Protein AF-A0A917QTV4-F1 (afdb_monomer_lite)

Sequence (77 aa):
MGLLSAFRPGTTCDIVFIAAGVLAAVPGDAILYFPESGTVWALRRNGRLEIDDAGYRWTPERTEWLREPFVRKSYVL

InterPro domains:
  IPR049799 SitI3-like [NF040657] (12-62)
  IPR049799 SitI3-like [PF28107] (14-62)

Radius of gyration: 13.25 Å; chains: 1; bounding box: 30×32×37 Å

Foldseek 3Di:
DDDPPPDDPPDDPDPLLVVLVVVVVDPAWDWDADVVVRDTQWTQHPNAIEGEPPCVNDDVVSVVSNPGDYHYDHPDD

pLDDT: mean 79.26, std 15.36, range [39.88, 93.38]

Secondary structure (DSSP, 8-state):
--S-TT--TTS---HHHHHHHHHHHS-S-EEEEEGGGTEEEEEEETTEEEEE--TTTS-HHHHTT--S-EEEE----

Organism: NCBI:txid1616106

Structure (mmCIF, N/CA/C/O backbone):
data_AF-A0A917QTV4-F1
#
_entry.id   AF-A0A917QTV4-F1
#
loop_
_atom_site.group_PDB
_atom_site.id
_atom_site.type_symbol
_atom_site.label_atom_id
_atom_site.label_alt_id
_atom_site.label_comp_id
_atom_site.label_asym_id
_atom_site.label_entity_id
_atom_site.label_seq_id
_atom_site.pdbx_PDB_ins_code
_atom_site.Cartn_x
_atom_site.Cartn_y
_atom_site.Cartn_z
_atom_site.occupancy
_atom_site.B_iso_or_equiv
_atom_site.auth_seq_id
_atom_site.auth_comp_id
_atom_site.auth_asym_id
_atom_site.auth_atom_id
_atom_site.pdbx_PDB_model_num
ATOM 1 N N . MET A 1 1 ? -19.962 19.353 -11.883 1.00 40.69 1 MET A N 1
ATOM 2 C CA . MET A 1 1 ? -19.347 19.062 -13.196 1.00 40.69 1 MET A CA 1
ATOM 3 C C . MET A 1 1 ? -17.840 18.927 -13.023 1.00 40.69 1 MET A C 1
ATOM 5 O O . MET A 1 1 ? -17.261 19.829 -12.441 1.00 40.69 1 MET A O 1
ATOM 9 N N . GLY A 1 2 ? -17.239 17.838 -13.525 1.00 51.09 2 GLY A N 1
ATOM 10 C CA . GLY A 1 2 ? -15.810 17.787 -13.877 1.00 51.09 2 GLY A CA 1
ATOM 11 C C . GLY A 1 2 ? -14.885 16.979 -12.959 1.00 51.09 2 GLY A C 1
ATOM 12 O O . GLY A 1 2 ? -14.041 17.579 -12.319 1.00 51.09 2 GLY A O 1
ATOM 13 N N . LEU A 1 3 ? -14.991 15.642 -12.919 1.00 47.12 3 LEU A N 1
ATOM 14 C CA . LEU A 1 3 ? -13.963 14.768 -12.303 1.00 47.12 3 LEU A CA 1
ATOM 15 C C . LEU A 1 3 ? -13.788 13.419 -13.041 1.00 47.12 3 LEU A C 1
ATOM 17 O O . LEU A 1 3 ? -13.478 12.401 -12.434 1.00 47.12 3 LEU A O 1
ATOM 21 N N . LEU A 1 4 ? -13.992 13.396 -14.364 1.00 47.47 4 LEU A N 1
ATOM 22 C CA . LEU A 1 4 ? -13.756 12.204 -15.206 1.00 47.47 4 LEU A CA 1
ATOM 23 C C . LEU A 1 4 ? -12.828 12.477 -16.406 1.00 47.47 4 LEU A C 1
ATOM 25 O O . LEU A 1 4 ? -12.718 11.654 -17.312 1.00 47.47 4 LEU A O 1
ATOM 29 N N . SER A 1 5 ? -12.120 13.609 -16.431 1.00 50.41 5 SER A N 1
ATOM 30 C CA . SER A 1 5 ? -11.162 13.921 -17.497 1.00 50.41 5 SER A CA 1
ATOM 31 C C . SER A 1 5 ? -9.775 13.351 -17.196 1.00 50.41 5 SER A C 1
ATOM 33 O O . SER A 1 5 ? -8.842 14.101 -16.929 1.00 50.41 5 SER A O 1
ATOM 35 N N . ALA A 1 6 ? -9.629 12.028 -17.237 1.00 51.34 6 ALA A N 1
ATOM 36 C CA . ALA A 1 6 ? -8.308 11.411 -17.407 1.00 51.34 6 ALA A CA 1
ATOM 37 C C . ALA A 1 6 ? -8.336 9.981 -17.969 1.00 51.34 6 ALA A C 1
ATOM 39 O O . ALA A 1 6 ? -7.295 9.331 -18.002 1.00 51.34 6 ALA A O 1
ATOM 40 N N . PHE A 1 7 ? -9.474 9.465 -18.445 1.00 50.62 7 PHE A N 1
ATOM 41 C CA . PHE A 1 7 ? -9.451 8.176 -19.132 1.00 50.62 7 PHE A CA 1
ATOM 42 C C . PHE A 1 7 ? -8.987 8.376 -20.579 1.00 50.62 7 PHE A C 1
ATOM 44 O O . PHE A 1 7 ? -9.761 8.784 -21.445 1.00 50.62 7 PHE A O 1
ATOM 51 N N . ARG A 1 8 ? -7.696 8.131 -20.830 1.00 50.50 8 ARG A N 1
ATOM 52 C CA . ARG A 1 8 ? -7.145 8.012 -22.183 1.00 50.50 8 ARG A CA 1
ATOM 53 C C . ARG A 1 8 ? -7.142 6.535 -22.591 1.00 50.50 8 ARG A C 1
ATOM 55 O O . ARG A 1 8 ? -6.405 5.757 -21.987 1.00 50.50 8 ARG A O 1
ATOM 62 N N . PRO A 1 9 ? -7.939 6.128 -23.593 1.00 39.88 9 PRO A N 1
ATOM 63 C CA . PRO A 1 9 ? -7.898 4.761 -24.097 1.00 39.88 9 PRO A CA 1
ATOM 64 C C . PRO A 1 9 ? -6.553 4.524 -24.800 1.00 39.88 9 PRO A C 1
ATOM 66 O O . PRO A 1 9 ? -6.198 5.254 -25.723 1.00 39.88 9 PRO A O 1
ATOM 69 N N . GLY A 1 10 ? -5.790 3.537 -24.320 1.00 46.78 10 GLY A N 1
ATOM 70 C CA . GLY A 1 10 ? -4.439 3.203 -24.799 1.00 46.78 10 GLY A CA 1
ATOM 71 C C . GLY A 1 10 ? -3.377 3.146 -23.696 1.00 46.78 10 GLY A C 1
ATOM 72 O O . GLY A 1 10 ? -2.322 2.552 -23.894 1.00 46.78 10 GLY A O 1
ATOM 73 N N . THR A 1 11 ? -3.660 3.702 -22.519 1.00 53.31 11 THR A N 1
ATOM 74 C CA . THR A 1 11 ? -2.799 3.573 -21.340 1.00 53.31 11 THR A CA 1
ATOM 75 C C . THR A 1 11 ? -3.217 2.321 -20.576 1.00 53.31 11 THR A C 1
ATOM 77 O O . THR A 1 11 ? -4.385 2.201 -20.206 1.00 53.31 11 THR A O 1
ATOM 80 N N . THR A 1 12 ? -2.303 1.378 -20.342 1.00 54.78 12 THR A N 1
ATOM 81 C CA . THR A 1 12 ? -2.518 0.273 -19.395 1.00 54.78 12 THR A CA 1
ATOM 82 C C . THR A 1 12 ? -3.103 0.857 -18.112 1.00 54.78 12 THR A C 1
ATOM 84 O O . THR A 1 12 ? -2.477 1.722 -17.501 1.00 54.78 12 THR A O 1
ATOM 87 N N . CYS A 1 13 ? -4.327 0.463 -17.749 1.00 65.12 13 CYS A N 1
ATOM 88 C CA . CYS A 1 13 ? -4.956 0.952 -16.528 1.00 65.12 13 CYS A CA 1
ATOM 89 C C . CYS A 1 13 ? -4.066 0.516 -15.361 1.00 65.12 13 CYS A C 1
ATOM 91 O O . CYS A 1 13 ? -3.867 -0.683 -15.157 1.00 65.12 13 CYS A O 1
ATOM 93 N N . ASP A 1 14 ? -3.449 1.475 -14.672 1.00 85.50 14 ASP A N 1
ATOM 94 C CA . ASP A 1 14 ? -2.506 1.168 -13.606 1.00 85.50 14 ASP A CA 1
ATOM 95 C C . ASP A 1 14 ? -3.260 0.476 -12.464 1.00 85.50 14 ASP A C 1
ATOM 97 O O . ASP A 1 14 ? -4.250 0.996 -11.943 1.00 85.50 14 ASP A O 1
ATOM 101 N N . ILE A 1 15 ? -2.807 -0.716 -12.077 1.00 82.75 15 ILE A N 1
ATOM 102 C CA . ILE A 1 15 ? -3.438 -1.498 -11.011 1.00 82.75 15 ILE A CA 1
ATOM 103 C C . ILE A 1 15 ? -3.483 -0.724 -9.686 1.00 82.75 15 ILE A C 1
ATOM 105 O O . ILE A 1 15 ? -4.429 -0.886 -8.918 1.00 82.75 15 ILE A O 1
ATOM 109 N N . VAL A 1 16 ? -2.521 0.174 -9.442 1.00 84.50 16 VAL A N 1
ATOM 110 C CA . VAL A 1 16 ? -2.487 1.017 -8.241 1.00 84.50 16 VAL A CA 1
ATOM 111 C C . VAL A 1 16 ? -3.624 2.037 -8.251 1.00 84.50 16 VAL A C 1
ATOM 113 O O . VAL A 1 16 ? -4.223 2.275 -7.205 1.00 84.50 16 VAL A O 1
ATOM 116 N N . PHE A 1 17 ? -3.996 2.580 -9.4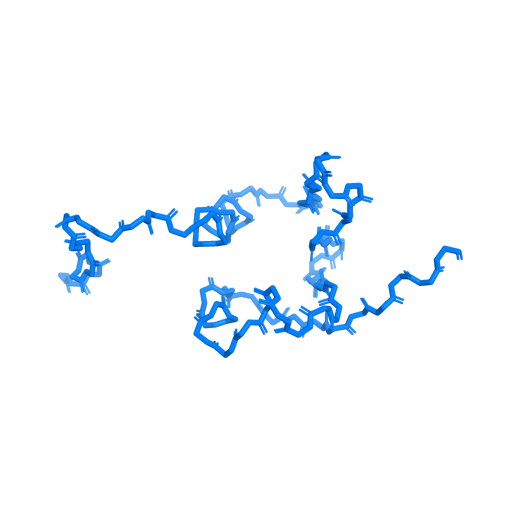15 1.00 87.88 17 PHE A N 1
ATOM 117 C CA . PHE A 1 17 ? -5.139 3.492 -9.533 1.00 87.88 17 PHE A CA 1
ATOM 118 C C . PHE A 1 17 ? -6.444 2.790 -9.145 1.00 87.88 17 PHE A C 1
ATOM 120 O O . PHE A 1 17 ? -7.228 3.304 -8.343 1.00 87.88 17 PHE A O 1
ATOM 127 N N . ILE A 1 18 ? -6.656 1.585 -9.680 1.00 87.12 18 ILE A N 1
ATOM 128 C CA . ILE A 1 18 ? -7.845 0.778 -9.383 1.00 87.12 18 ILE A CA 1
ATOM 129 C C . ILE A 1 18 ? -7.866 0.407 -7.897 1.00 87.12 18 ILE A C 1
ATOM 131 O O . ILE A 1 18 ? -8.877 0.608 -7.223 1.00 87.12 18 ILE A O 1
ATOM 135 N N . ALA A 1 19 ? -6.746 -0.089 -7.372 1.00 86.81 19 ALA A N 1
ATOM 136 C CA . ALA A 1 19 ? -6.639 -0.510 -5.983 1.00 86.81 19 ALA A CA 1
ATOM 137 C C . ALA A 1 19 ? -6.864 0.647 -4.997 1.00 86.81 19 ALA A C 1
ATOM 139 O O . ALA A 1 19 ? -7.579 0.470 -4.013 1.00 86.81 19 ALA A O 1
ATOM 140 N N . ALA A 1 20 ? -6.331 1.841 -5.280 1.00 86.94 20 ALA A N 1
ATOM 141 C CA . ALA A 1 20 ? -6.567 3.039 -4.475 1.00 86.94 20 ALA A CA 1
ATOM 142 C 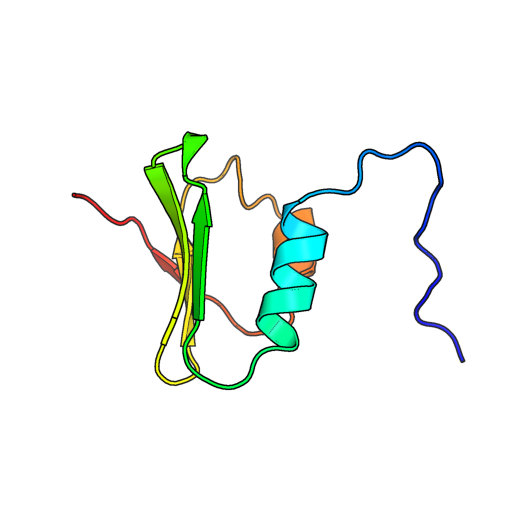C . ALA A 1 20 ? -8.052 3.440 -4.466 1.00 86.94 20 ALA A C 1
ATOM 144 O O . ALA A 1 20 ? -8.601 3.782 -3.417 1.00 86.94 20 ALA A O 1
ATOM 145 N N . GLY A 1 21 ? -8.725 3.343 -5.618 1.00 88.50 21 GLY A N 1
ATOM 146 C CA . GLY A 1 21 ? -10.164 3.581 -5.722 1.00 88.50 21 GLY A CA 1
ATOM 147 C C . GLY A 1 21 ? -10.992 2.597 -4.891 1.00 88.50 21 GLY A C 1
ATOM 148 O O . GLY A 1 21 ? -11.893 3.016 -4.165 1.00 88.50 21 GLY A O 1
ATOM 149 N N . VAL A 1 22 ? -10.664 1.302 -4.954 1.00 87.38 22 VAL A N 1
ATOM 150 C CA . VAL A 1 22 ? -11.327 0.258 -4.152 1.00 87.38 22 VAL A CA 1
ATOM 151 C C . VAL A 1 22 ? -11.088 0.483 -2.661 1.00 87.38 22 VAL A C 1
ATOM 153 O O . VAL A 1 22 ? -12.038 0.461 -1.880 1.00 87.38 22 VAL A O 1
ATOM 156 N N . LEU A 1 23 ? -9.846 0.759 -2.262 1.00 87.88 23 LEU A N 1
ATOM 157 C CA . LEU A 1 23 ? -9.481 1.013 -0.871 1.00 87.88 23 LEU A CA 1
ATOM 158 C C . LEU A 1 23 ? -10.271 2.191 -0.281 1.00 87.88 23 LEU A C 1
ATOM 160 O O . LEU A 1 23 ? -10.780 2.098 0.834 1.00 87.88 23 LEU A O 1
ATOM 164 N N . ALA A 1 24 ? -10.441 3.266 -1.051 1.00 86.00 24 ALA A N 1
ATOM 165 C CA . ALA A 1 24 ? -11.230 4.425 -0.641 1.00 86.00 24 ALA A CA 1
ATOM 166 C C . ALA A 1 24 ? -12.743 4.137 -0.537 1.00 86.00 24 ALA A C 1
ATOM 168 O O . ALA A 1 24 ? -13.447 4.845 0.179 1.00 86.00 24 ALA A O 1
ATOM 169 N N . ALA A 1 25 ? -13.257 3.135 -1.256 1.00 89.38 25 ALA A N 1
ATOM 170 C CA . ALA A 1 25 ? -14.681 2.796 -1.279 1.00 89.38 25 ALA A CA 1
ATOM 171 C C . ALA A 1 25 ? -15.087 1.776 -0.202 1.00 89.38 25 ALA A C 1
ATOM 173 O O . ALA A 1 25 ? -16.238 1.763 0.235 1.00 89.38 25 ALA A O 1
ATOM 174 N N . VAL A 1 26 ? -14.164 0.910 0.221 1.00 90.06 26 VAL A N 1
ATOM 175 C CA . VAL A 1 26 ? -14.417 -0.078 1.276 1.00 90.06 26 VAL A CA 1
ATOM 176 C C . VAL A 1 26 ? -14.402 0.624 2.638 1.00 90.06 26 VAL A C 1
ATOM 178 O O . VAL A 1 26 ? -13.487 1.401 2.891 1.00 90.06 26 VAL A O 1
ATOM 181 N N . PRO A 1 27 ? -15.368 0.384 3.540 1.00 88.94 27 PRO A N 1
ATOM 182 C CA . PRO A 1 27 ? -15.302 0.893 4.906 1.00 88.94 27 PRO A CA 1
ATOM 183 C C . PRO A 1 27 ? -14.402 0.018 5.791 1.00 88.94 27 PRO A C 1
ATOM 185 O O . PRO A 1 27 ? -14.325 -1.195 5.616 1.00 88.94 27 PRO A O 1
ATOM 188 N N . GLY A 1 28 ? -13.774 0.630 6.796 1.00 90.12 28 GLY A N 1
ATOM 189 C CA . GLY A 1 28 ? -13.022 -0.089 7.827 1.00 90.12 28 GLY A CA 1
ATOM 190 C C . GLY A 1 28 ? -11.647 -0.592 7.382 1.00 90.12 28 GLY A C 1
ATOM 191 O O . GLY A 1 28 ? -11.016 -0.043 6.470 1.00 90.12 28 GLY A O 1
ATOM 192 N N . ASP A 1 29 ? -11.165 -1.611 8.087 1.00 93.38 29 ASP A N 1
ATOM 193 C CA . ASP A 1 29 ? -9.834 -2.174 7.883 1.00 93.38 29 ASP A CA 1
ATOM 194 C C . ASP A 1 29 ? -9.758 -2.943 6.556 1.00 93.38 29 ASP A C 1
ATOM 196 O O . ASP A 1 29 ? -10.682 -3.663 6.178 1.00 93.38 29 ASP A O 1
ATOM 200 N N . ALA A 1 30 ? -8.649 -2.781 5.836 1.00 91.81 30 ALA A N 1
ATOM 201 C CA . ALA A 1 30 ? -8.457 -3.357 4.511 1.00 91.81 30 ALA A CA 1
ATOM 202 C C . ALA A 1 30 ? -6.983 -3.678 4.250 1.00 91.81 30 ALA A C 1
ATOM 204 O O . ALA A 1 30 ? -6.090 -2.971 4.714 1.00 91.81 30 ALA A O 1
ATOM 205 N N . ILE A 1 31 ? -6.731 -4.723 3.464 1.00 90.00 31 ILE A N 1
ATOM 206 C CA . ILE A 1 31 ? -5.390 -5.109 3.025 1.00 90.00 31 ILE A CA 1
ATOM 207 C C . ILE A 1 31 ? -5.356 -5.208 1.503 1.00 90.00 31 ILE A C 1
ATOM 209 O O . ILE A 1 31 ? -6.218 -5.836 0.890 1.00 90.00 31 ILE A O 1
ATOM 213 N N . LEU A 1 32 ? -4.345 -4.592 0.897 1.00 87.94 32 LEU A N 1
ATOM 214 C CA . LEU A 1 32 ? -3.998 -4.791 -0.499 1.00 87.94 32 LEU A CA 1
ATOM 215 C C . LEU A 1 32 ? -2.782 -5.710 -0.545 1.00 87.94 32 LEU A C 1
ATOM 217 O O . LEU A 1 32 ? -1.666 -5.303 -0.223 1.00 87.94 32 LEU A O 1
ATOM 221 N N . TYR A 1 33 ? -3.017 -6.958 -0.923 1.00 86.12 33 TYR A N 1
ATOM 222 C CA . TYR A 1 33 ? -1.996 -7.988 -1.043 1.00 86.12 33 TYR A CA 1
ATOM 223 C C . TYR A 1 33 ? -1.896 -8.418 -2.500 1.00 86.12 33 TYR A C 1
ATOM 225 O O . TYR A 1 33 ? -2.921 -8.682 -3.128 1.00 86.12 33 TYR A O 1
ATOM 233 N N . PHE A 1 34 ? -0.673 -8.479 -3.026 1.00 78.94 34 PHE A N 1
ATOM 234 C CA . PHE A 1 34 ? -0.419 -8.953 -4.381 1.00 78.94 34 PHE A CA 1
ATOM 235 C C . PHE A 1 34 ? 0.217 -10.349 -4.315 1.00 78.94 34 PHE A C 1
ATOM 237 O O . PHE A 1 34 ? 1.395 -10.456 -3.945 1.00 78.94 34 PHE A O 1
ATOM 244 N N . PRO A 1 35 ? -0.547 -11.418 -4.612 1.00 77.12 35 PRO A N 1
ATOM 245 C CA . PRO A 1 35 ? -0.103 -12.794 -4.408 1.00 77.12 35 PRO A CA 1
ATOM 246 C C . PRO A 1 35 ? 1.166 -13.147 -5.178 1.00 77.12 35 PRO A C 1
ATOM 248 O O . PRO A 1 35 ? 2.053 -13.798 -4.635 1.00 77.12 35 PRO A O 1
ATOM 251 N N . GLU A 1 36 ? 1.293 -12.669 -6.414 1.00 79.50 36 GLU A N 1
ATOM 252 C CA . GLU A 1 36 ? 2.406 -12.990 -7.306 1.00 79.50 36 GLU A CA 1
ATOM 253 C C . GLU A 1 36 ? 3.739 -12.440 -6.791 1.00 79.50 36 GLU A C 1
ATOM 255 O O . GLU A 1 36 ? 4.787 -13.031 -7.039 1.00 79.50 36 GLU A O 1
ATOM 260 N N . SER A 1 37 ? 3.712 -11.322 -6.054 1.00 75.69 37 SER A N 1
ATOM 261 C CA . SER A 1 37 ? 4.909 -10.764 -5.416 1.00 75.69 37 SER A CA 1
ATOM 262 C C . SER A 1 37 ? 5.054 -11.176 -3.951 1.00 75.69 37 SER A C 1
ATOM 264 O O . SER A 1 37 ? 6.034 -10.800 -3.311 1.00 75.69 37 SER A O 1
ATOM 266 N N . GLY A 1 38 ? 4.062 -11.868 -3.380 1.00 81.56 38 GLY A N 1
ATOM 267 C CA . GLY A 1 38 ? 4.012 -12.204 -1.958 1.00 81.56 38 GLY A CA 1
ATOM 268 C C . GLY A 1 38 ? 4.082 -10.988 -1.027 1.00 81.56 38 GLY A C 1
ATOM 269 O O . GLY A 1 38 ? 4.464 -11.129 0.130 1.00 81.56 38 GLY A O 1
ATOM 270 N N . THR A 1 39 ? 3.763 -9.783 -1.515 1.00 82.69 39 THR A N 1
ATOM 271 C CA . THR A 1 39 ? 3.984 -8.527 -0.780 1.00 82.69 39 THR A CA 1
ATOM 272 C C . THR A 1 39 ? 2.661 -7.871 -0.408 1.00 82.69 39 THR A C 1
ATOM 274 O O . THR A 1 39 ? 1.767 -7.738 -1.245 1.00 82.69 39 THR A O 1
ATOM 277 N N . VAL A 1 40 ? 2.560 -7.389 0.832 1.00 87.06 40 VAL A N 1
ATOM 278 C CA . VAL A 1 40 ? 1.500 -6.458 1.237 1.00 87.06 40 VAL A CA 1
ATOM 279 C C . VAL A 1 40 ? 1.861 -5.077 0.716 1.00 87.06 40 VAL A C 1
ATOM 281 O O . VAL A 1 40 ? 2.906 -4.541 1.070 1.00 87.06 40 VAL A O 1
ATOM 284 N N . TRP A 1 41 ? 1.017 -4.523 -0.147 1.00 88.50 41 TRP A N 1
ATOM 285 C CA . TRP A 1 41 ? 1.240 -3.212 -0.747 1.00 88.50 41 TRP A CA 1
ATOM 286 C C . TRP A 1 41 ? 0.715 -2.093 0.141 1.00 88.50 41 TRP A C 1
ATOM 288 O O . TRP A 1 41 ? 1.346 -1.048 0.289 1.00 88.50 41 TRP A O 1
ATOM 298 N N . ALA A 1 42 ? -0.456 -2.323 0.731 1.00 89.81 42 ALA A N 1
ATOM 299 C CA . ALA A 1 42 ? -1.094 -1.378 1.623 1.00 89.81 42 ALA A CA 1
ATOM 300 C C . ALA A 1 42 ? -1.895 -2.095 2.710 1.00 89.81 42 ALA A C 1
ATOM 302 O O . ALA A 1 42 ? -2.493 -3.147 2.477 1.00 89.81 42 ALA A O 1
ATOM 303 N N . LEU A 1 43 ? -1.937 -1.491 3.888 1.00 91.50 43 LEU A N 1
ATOM 304 C CA . LEU A 1 43 ? -2.738 -1.909 5.024 1.00 91.50 43 LEU A CA 1
ATOM 305 C C . LEU A 1 43 ? -3.437 -0.677 5.583 1.00 91.50 43 LEU A C 1
ATOM 307 O O . LEU A 1 43 ? -2.783 0.237 6.080 1.00 91.50 43 LEU A O 1
ATOM 311 N N . ARG A 1 44 ? -4.767 -0.664 5.552 1.00 92.81 44 ARG A N 1
ATOM 312 C CA . ARG A 1 44 ? -5.549 0.281 6.339 1.00 92.81 44 ARG A CA 1
ATOM 313 C C . ARG A 1 44 ? -6.004 -0.401 7.615 1.00 92.81 44 ARG A C 1
ATOM 315 O O . ARG A 1 44 ? -6.715 -1.401 7.561 1.00 92.81 44 ARG A O 1
ATOM 322 N N . ARG A 1 45 ? -5.594 0.147 8.753 1.00 91.62 45 ARG A N 1
ATOM 323 C CA . ARG A 1 45 ? -5.963 -0.352 10.076 1.00 91.62 45 ARG A CA 1
ATOM 324 C C . ARG A 1 45 ? -6.272 0.813 10.997 1.00 91.62 45 ARG A C 1
ATOM 326 O O . ARG A 1 45 ? -5.468 1.739 11.093 1.00 91.62 45 ARG A O 1
ATOM 333 N N . ASN A 1 46 ? -7.401 0.757 11.699 1.00 90.25 46 ASN A N 1
ATOM 334 C CA . ASN A 1 46 ? -7.823 1.798 12.643 1.00 90.25 46 ASN A CA 1
ATOM 335 C C . ASN A 1 46 ? -7.825 3.207 12.011 1.00 90.25 46 ASN A C 1
ATOM 337 O O . ASN A 1 46 ? -7.371 4.173 12.621 1.00 90.25 46 ASN A O 1
ATOM 341 N N . GLY A 1 47 ? -8.266 3.316 10.753 1.00 88.38 47 GLY A N 1
ATOM 342 C CA . GLY A 1 47 ? -8.312 4.586 10.015 1.00 88.38 47 GLY A CA 1
ATOM 343 C C . GLY A 1 47 ? -6.955 5.131 9.551 1.00 88.38 47 GLY A C 1
ATOM 344 O O . GLY A 1 47 ? -6.898 6.236 9.021 1.00 88.38 47 GLY A O 1
ATOM 345 N N . ARG A 1 48 ? -5.861 4.379 9.722 1.00 91.19 48 ARG A N 1
ATOM 346 C CA . ARG A 1 48 ? -4.528 4.750 9.234 1.00 91.19 48 ARG A CA 1
ATOM 347 C C . ARG A 1 48 ? -4.135 3.879 8.053 1.00 91.19 48 ARG A C 1
ATOM 349 O O . ARG A 1 48 ? -4.165 2.656 8.169 1.00 91.19 48 ARG A O 1
ATOM 356 N N . LEU A 1 49 ? -3.728 4.510 6.955 1.00 92.31 49 LEU A N 1
ATOM 357 C CA . LEU A 1 49 ? -3.171 3.830 5.794 1.00 92.31 49 LEU A CA 1
ATOM 358 C C . LEU A 1 49 ? -1.646 3.708 5.926 1.00 92.31 49 LEU A C 1
ATOM 360 O O . LEU A 1 49 ? -0.930 4.699 6.058 1.00 92.31 49 LEU A O 1
ATOM 364 N N . GLU A 1 50 ? -1.149 2.480 5.902 1.00 92.88 50 GLU A N 1
ATOM 365 C CA . GLU A 1 50 ? 0.263 2.141 5.767 1.00 92.88 50 GLU A CA 1
ATOM 366 C C . GLU A 1 50 ? 0.483 1.624 4.342 1.00 92.88 50 GLU A C 1
ATOM 368 O O . GLU A 1 50 ? -0.264 0.762 3.883 1.00 92.88 50 GLU A O 1
ATOM 373 N N . ILE A 1 51 ? 1.490 2.137 3.644 1.00 91.88 51 ILE A N 1
ATOM 374 C CA . ILE A 1 51 ? 1.948 1.591 2.363 1.00 91.88 51 ILE A CA 1
ATOM 375 C C . ILE A 1 51 ? 3.359 1.049 2.522 1.00 91.88 51 ILE A C 1
ATOM 377 O O . ILE A 1 51 ? 4.136 1.558 3.336 1.00 91.88 51 ILE A O 1
ATOM 381 N N . ASP A 1 52 ? 3.699 0.023 1.752 1.00 88.69 52 ASP A N 1
ATOM 382 C CA . ASP A 1 52 ? 5.070 -0.470 1.735 1.00 88.69 52 ASP A CA 1
ATOM 383 C C . ASP A 1 52 ? 6.050 0.602 1.221 1.00 88.69 52 ASP A C 1
ATOM 385 O O . ASP A 1 52 ? 5.680 1.494 0.456 1.00 88.69 52 ASP A O 1
ATOM 389 N N . ASP A 1 53 ? 7.314 0.529 1.634 1.00 83.00 53 ASP A N 1
ATOM 390 C CA . ASP A 1 53 ? 8.324 1.514 1.225 1.00 83.00 53 ASP A CA 1
ATOM 391 C C . ASP A 1 53 ? 9.053 1.170 -0.090 1.00 83.00 53 ASP A C 1
ATOM 393 O O . ASP A 1 53 ? 10.071 1.772 -0.431 1.00 83.00 53 ASP A O 1
ATOM 397 N N . ALA A 1 54 ? 8.565 0.205 -0.875 1.00 78.94 54 ALA A N 1
ATOM 398 C CA . ALA A 1 54 ? 9.182 -0.119 -2.154 1.00 78.94 54 ALA A CA 1
ATOM 399 C C . ALA A 1 54 ? 8.949 1.032 -3.147 1.00 78.94 54 ALA A C 1
ATOM 401 O O . ALA A 1 54 ? 7.902 1.154 -3.789 1.00 78.94 54 ALA A O 1
ATOM 402 N N . GLY A 1 55 ? 9.963 1.889 -3.289 1.00 67.44 55 GLY A N 1
ATOM 403 C CA . GLY A 1 55 ? 9.885 3.130 -4.065 1.00 67.44 55 GLY A CA 1
ATOM 404 C C . GLY A 1 55 ? 9.474 2.954 -5.530 1.00 67.44 55 GLY A C 1
ATOM 405 O O . GLY A 1 55 ? 8.827 3.836 -6.084 1.00 67.44 55 GLY A O 1
ATOM 406 N N . TYR A 1 56 ? 9.768 1.805 -6.152 1.00 79.12 56 TYR A N 1
ATOM 407 C CA . TYR A 1 56 ? 9.362 1.534 -7.539 1.00 79.12 56 TYR A CA 1
ATOM 408 C C . TYR A 1 56 ? 7.847 1.316 -7.696 1.00 79.12 56 TYR A C 1
ATOM 410 O O . TYR A 1 56 ? 7.299 1.492 -8.785 1.00 79.12 56 TYR A O 1
ATOM 418 N N . ARG A 1 57 ? 7.160 0.903 -6.625 1.00 83.69 57 ARG A N 1
ATOM 419 C CA . ARG A 1 57 ? 5.713 0.673 -6.623 1.00 83.69 57 ARG A CA 1
ATOM 420 C C . ARG A 1 57 ? 4.966 1.969 -6.372 1.00 83.69 57 ARG A C 1
ATOM 422 O O . ARG A 1 57 ? 4.038 2.269 -7.115 1.00 83.69 57 ARG A O 1
ATOM 429 N N . TRP A 1 58 ? 5.405 2.733 -5.377 1.00 86.19 58 TRP A N 1
ATOM 430 C CA . TRP A 1 58 ? 4.791 3.983 -4.937 1.00 86.19 58 TRP A CA 1
ATOM 431 C C . TRP A 1 58 ? 5.568 5.192 -5.456 1.00 86.19 58 TRP A C 1
ATOM 433 O O . TRP A 1 58 ? 6.213 5.905 -4.680 1.00 86.19 58 TRP A O 1
ATOM 443 N N . THR A 1 59 ? 5.513 5.398 -6.774 1.00 87.44 59 THR A N 1
ATOM 444 C CA . THR A 1 59 ? 6.026 6.619 -7.412 1.00 87.44 59 THR A CA 1
ATOM 445 C C . THR A 1 59 ? 5.203 7.837 -6.969 1.00 87.44 59 THR A C 1
ATOM 447 O O . THR A 1 59 ? 4.070 7.657 -6.502 1.00 87.44 59 THR A O 1
ATOM 450 N N . PRO A 1 60 ? 5.722 9.071 -7.113 1.00 87.06 60 PRO A N 1
ATOM 451 C CA .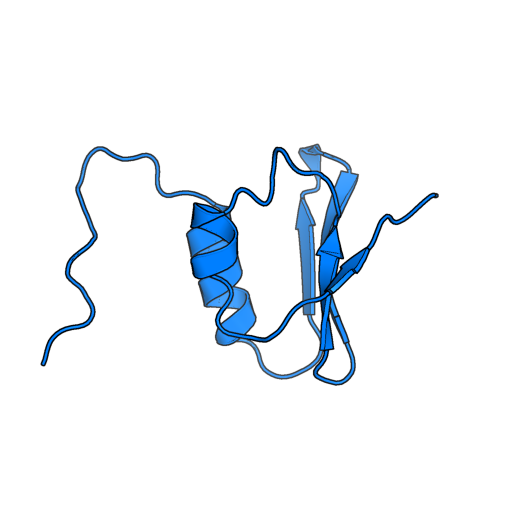 PRO A 1 60 ? 4.976 10.280 -6.767 1.00 87.06 60 PRO A CA 1
ATOM 452 C C . PRO A 1 60 ? 3.570 10.313 -7.383 1.00 87.06 60 PRO A C 1
ATOM 454 O O . PRO A 1 60 ? 2.589 10.497 -6.665 1.00 87.06 60 PRO A O 1
ATOM 457 N N . GLU A 1 61 ? 3.449 9.988 -8.670 1.00 86.94 61 GLU A N 1
ATOM 458 C CA . GLU A 1 61 ? 2.182 9.994 -9.413 1.00 86.94 61 GLU A CA 1
ATOM 459 C C . GLU A 1 61 ? 1.180 8.980 -8.846 1.00 86.94 61 GLU A C 1
ATOM 461 O O . GLU A 1 61 ? -0.014 9.246 -8.748 1.00 86.94 61 GLU A O 1
ATOM 466 N N . ARG A 1 62 ? 1.661 7.804 -8.431 1.00 87.12 62 ARG A N 1
ATOM 467 C CA . ARG A 1 62 ? 0.812 6.765 -7.837 1.00 87.12 62 ARG A CA 1
ATOM 468 C C . ARG A 1 62 ? 0.357 7.125 -6.433 1.00 87.12 62 ARG A C 1
ATOM 470 O O . ARG A 1 62 ? -0.761 6.789 -6.046 1.00 87.12 62 ARG A O 1
ATOM 477 N N . THR A 1 63 ? 1.204 7.814 -5.668 1.00 89.00 63 THR A N 1
ATOM 478 C CA . THR A 1 63 ? 0.824 8.292 -4.335 1.00 89.00 63 THR A CA 1
ATOM 479 C C . THR A 1 63 ? -0.229 9.396 -4.381 1.00 89.00 63 THR A C 1
ATOM 481 O O . THR A 1 63 ? -1.024 9.485 -3.453 1.00 89.00 63 THR A O 1
ATOM 484 N N . GLU A 1 64 ? -0.324 10.165 -5.472 1.00 89.31 64 GLU A N 1
ATOM 485 C CA . GLU A 1 64 ? -1.397 11.155 -5.667 1.00 89.31 64 GLU A CA 1
ATOM 486 C C . GLU A 1 64 ? -2.793 10.519 -5.773 1.00 89.31 64 GLU A C 1
ATOM 488 O O . GLU A 1 64 ? -3.803 11.179 -5.527 1.00 89.31 64 GLU A O 1
ATOM 493 N N . TRP A 1 65 ? -2.883 9.229 -6.113 1.00 89.31 65 TRP A N 1
ATOM 494 C CA . TRP A 1 65 ? -4.161 8.511 -6.158 1.00 89.31 65 TRP A CA 1
ATOM 495 C C . TRP A 1 65 ? -4.645 8.052 -4.779 1.00 89.31 65 TRP A C 1
ATOM 497 O O . TRP A 1 65 ? -5.827 7.727 -4.626 1.00 89.31 65 TRP A O 1
ATOM 507 N N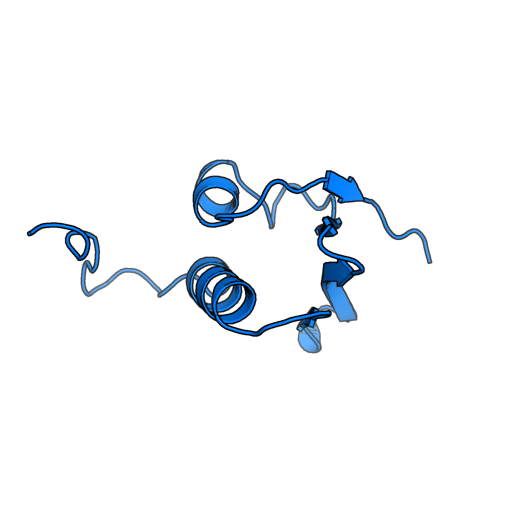 . LEU A 1 66 ? -3.771 8.049 -3.767 1.00 88.06 66 LEU A N 1
ATOM 508 C CA . LEU A 1 66 ? -4.149 7.770 -2.387 1.00 88.06 66 LEU A CA 1
ATOM 509 C C . LEU A 1 66 ? -4.844 9.003 -1.808 1.00 88.06 66 LEU A C 1
ATOM 511 O O . LEU A 1 66 ? -4.226 10.017 -1.501 1.00 88.06 66 LEU A O 1
ATOM 515 N N . ARG A 1 67 ? -6.166 8.909 -1.659 1.00 80.50 67 ARG A N 1
ATOM 516 C CA . ARG A 1 67 ? -7.007 10.011 -1.160 1.00 80.50 67 ARG A CA 1
ATOM 517 C C . ARG A 1 67 ? -6.893 10.235 0.349 1.00 80.50 67 ARG A C 1
ATOM 519 O O . ARG A 1 67 ? -7.424 11.215 0.861 1.00 80.50 67 ARG A O 1
ATOM 526 N N . GLU A 1 68 ? -6.246 9.314 1.054 1.00 83.75 68 GLU A N 1
ATOM 527 C CA . GLU A 1 68 ? -6.114 9.301 2.508 1.00 83.75 68 GLU A CA 1
ATOM 528 C C . GLU A 1 68 ? -4.644 9.543 2.889 1.00 83.75 68 GLU A C 1
ATOM 530 O O . GLU A 1 68 ? -3.753 9.038 2.198 1.00 83.75 68 GLU A O 1
ATOM 535 N N . PRO A 1 69 ? -4.355 10.265 3.989 1.00 89.50 69 PRO A N 1
ATOM 536 C CA . PRO A 1 69 ? -2.998 10.367 4.509 1.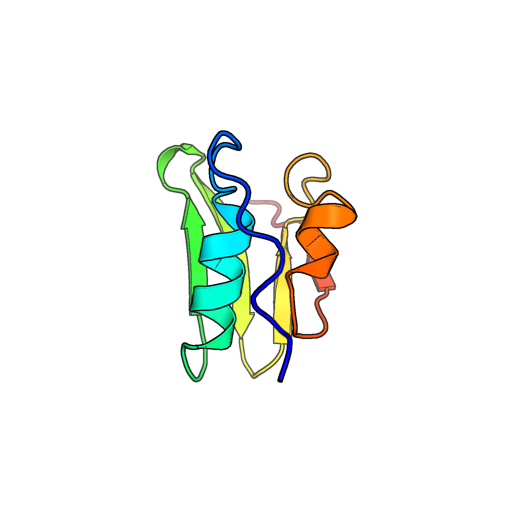00 89.50 69 PRO A CA 1
ATOM 537 C C . PRO A 1 69 ? -2.415 8.977 4.768 1.00 89.50 69 PRO A C 1
ATOM 539 O O . PRO A 1 69 ? -3.046 8.140 5.417 1.00 89.50 69 PRO A O 1
ATOM 542 N N . PHE A 1 70 ? -1.195 8.748 4.294 1.00 91.25 70 PHE A N 1
ATOM 543 C CA . PHE A 1 70 ? -0.518 7.467 4.436 1.00 91.25 70 PHE A CA 1
ATOM 544 C C . PHE A 1 70 ? 0.842 7.619 5.106 1.00 91.25 70 PHE A C 1
ATOM 546 O O . PHE A 1 70 ? 1.463 8.683 5.094 1.00 91.25 70 PHE A O 1
ATOM 553 N N . VAL A 1 71 ? 1.325 6.519 5.673 1.00 92.12 71 VAL A N 1
ATOM 554 C CA . VAL A 1 71 ? 2.708 6.387 6.129 1.00 92.12 71 VAL A CA 1
ATOM 555 C C . VAL A 1 71 ? 3.406 5.269 5.377 1.00 92.12 71 VAL A C 1
ATOM 557 O O . VAL A 1 71 ? 2.805 4.236 5.092 1.00 92.12 71 VAL A O 1
ATOM 560 N N . ARG A 1 72 ? 4.684 5.473 5.070 1.00 91.06 72 ARG A N 1
ATOM 561 C CA . ARG A 1 72 ? 5.537 4.433 4.492 1.00 91.06 72 ARG A CA 1
ATOM 562 C C . ARG A 1 72 ? 6.043 3.516 5.594 1.00 91.06 72 ARG A C 1
ATOM 564 O O . ARG A 1 72 ? 6.422 3.989 6.669 1.00 91.06 72 ARG A O 1
ATOM 571 N N . LYS A 1 73 ? 6.034 2.213 5.337 1.00 87.44 73 LYS A N 1
ATOM 572 C CA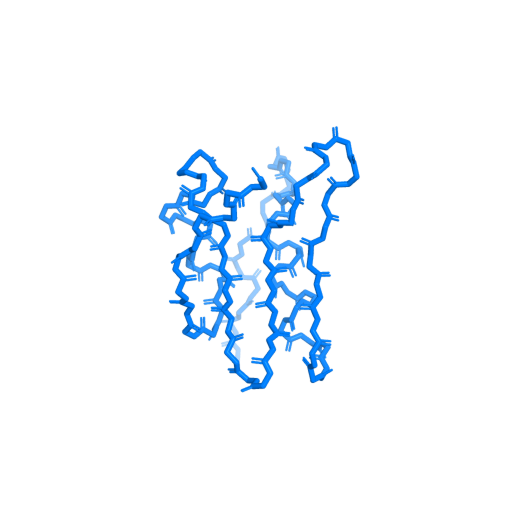 . LYS A 1 73 ? 6.487 1.203 6.287 1.00 87.44 73 LYS A CA 1
ATOM 573 C C . LYS A 1 73 ? 7.164 0.053 5.561 1.00 87.44 73 LYS A C 1
ATOM 575 O O . LYS A 1 73 ? 6.580 -0.579 4.689 1.00 87.44 73 LYS A O 1
ATOM 580 N N . SER A 1 74 ? 8.385 -0.261 5.966 1.00 74.19 74 SER A N 1
ATOM 581 C CA . SER A 1 74 ? 9.062 -1.480 5.533 1.00 74.19 74 SER A CA 1
ATOM 582 C C . SER A 1 74 ? 8.660 -2.617 6.460 1.00 74.19 74 SER A C 1
ATOM 584 O O . SER A 1 74 ? 8.977 -2.593 7.650 1.00 74.19 74 SER A O 1
ATOM 586 N N . TYR A 1 75 ? 7.948 -3.609 5.931 1.00 64.56 75 TYR A N 1
ATOM 587 C CA . TYR A 1 75 ? 7.744 -4.868 6.638 1.00 64.56 75 TYR A CA 1
ATOM 588 C C . TYR A 1 75 ? 8.997 -5.717 6.423 1.00 64.56 75 TYR A C 1
ATOM 590 O O . TYR A 1 75 ? 9.182 -6.306 5.360 1.00 64.56 75 TYR A O 1
ATOM 598 N N . VAL A 1 76 ? 9.893 -5.712 7.408 1.00 55.59 76 VAL A N 1
ATOM 599 C CA . VAL A 1 76 ? 10.976 -6.696 7.476 1.00 55.59 76 VAL A CA 1
ATOM 600 C C . VAL A 1 76 ? 10.343 -7.960 8.047 1.00 55.59 76 VAL A C 1
ATOM 602 O O . VAL A 1 76 ? 9.888 -7.940 9.192 1.00 55.59 76 VAL A O 1
ATOM 605 N N . LEU A 1 77 ? 10.209 -8.994 7.215 1.00 50.06 77 LEU A N 1
ATOM 606 C CA . LEU A 1 77 ? 9.889 -10.344 7.685 1.00 50.06 77 LEU A CA 1
ATOM 607 C C . LEU A 1 77 ? 11.113 -10.948 8.374 1.00 50.06 77 LEU A C 1
ATOM 609 O O . LEU A 1 77 ? 12.231 -10.746 7.845 1.00 50.06 77 LEU A O 1
#